Protein AF-X1PV02-F1 (afdb_monomer)

Sequence (60 aa):
MSELPTYQYDGAISSYLSAHHPAAGGGEEFPQTISLGFEKAQSLRYGENPHQKAAYYREA

Structure (mmCIF, N/CA/C/O backbone):
data_AF-X1PV02-F1
#
_entry.id   AF-X1PV02-F1
#
loop_
_atom_site.group_PDB
_atom_site.id
_atom_site.type_symbol
_atom_site.label_atom_id
_atom_site.label_alt_id
_atom_site.label_comp_id
_atom_site.label_asym_id
_atom_site.label_entity_id
_atom_site.label_seq_id
_atom_site.pdbx_PDB_ins_code
_atom_site.Cartn_x
_atom_site.Cartn_y
_atom_site.Cartn_z
_atom_site.occupancy
_atom_site.B_iso_or_equiv
_atom_site.auth_seq_id
_atom_site.auth_comp_id
_atom_site.auth_asym_id
_atom_site.auth_atom_id
_atom_site.pdbx_PDB_model_num
ATOM 1 N N . MET A 1 1 ? -18.951 8.183 -15.608 1.00 45.97 1 MET A N 1
ATOM 2 C CA . MET A 1 1 ? -17.588 7.615 -15.597 1.00 45.97 1 MET A CA 1
ATOM 3 C C . MET A 1 1 ? -16.889 8.221 -14.400 1.00 45.97 1 MET A C 1
ATOM 5 O O . MET A 1 1 ? -16.784 9.436 -14.359 1.00 45.97 1 MET A O 1
ATOM 9 N N . SER A 1 2 ? -16.567 7.428 -13.378 1.00 57.88 2 SER A N 1
ATOM 10 C CA . SER A 1 2 ? -15.764 7.911 -12.251 1.00 57.88 2 SER A CA 1
ATOM 11 C C . SER A 1 2 ? -14.351 8.187 -12.756 1.00 57.88 2 SER A C 1
ATOM 13 O O . SER A 1 2 ? -13.743 7.305 -13.361 1.00 57.88 2 SER A O 1
ATOM 15 N N . GLU A 1 3 ? -13.854 9.405 -12.568 1.00 67.06 3 GLU A N 1
ATOM 16 C CA . GLU A 1 3 ? -12.477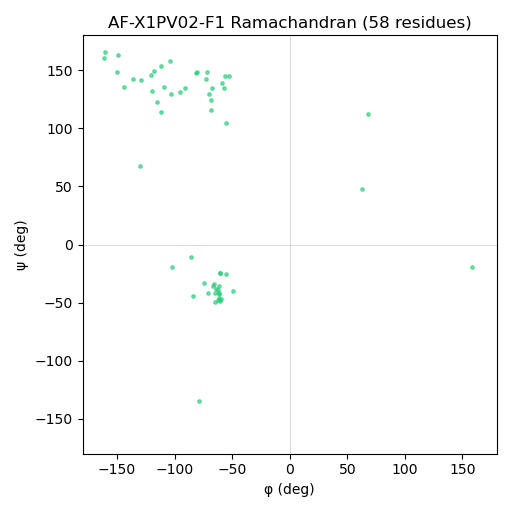 9.753 -12.915 1.00 67.06 3 GLU A CA 1
ATOM 17 C C . GLU A 1 3 ? -11.520 9.050 -11.945 1.00 67.06 3 GLU A C 1
ATOM 19 O O . GLU A 1 3 ? -11.717 9.085 -10.729 1.00 67.06 3 GLU A O 1
ATOM 24 N N . LEU A 1 4 ? -10.509 8.370 -12.488 1.00 66.56 4 LEU A N 1
ATOM 25 C CA . LEU A 1 4 ? -9.480 7.710 -11.691 1.00 66.56 4 LEU A CA 1
ATOM 26 C C . LEU A 1 4 ? -8.544 8.768 -11.078 1.00 66.56 4 LEU A C 1
ATOM 28 O O . LEU A 1 4 ? -8.200 9.741 -11.753 1.00 66.56 4 LEU A O 1
ATOM 32 N N . PRO A 1 5 ? -8.077 8.589 -9.831 1.00 78.38 5 PRO A N 1
ATOM 33 C CA . PRO A 1 5 ? -7.004 9.406 -9.277 1.00 78.38 5 PRO A CA 1
ATOM 34 C C . PRO A 1 5 ? -5.753 9.351 -10.164 1.00 78.38 5 PRO A C 1
ATOM 36 O O . PRO A 1 5 ? -5.420 8.289 -10.691 1.00 78.38 5 PRO A O 1
ATOM 39 N N . THR A 1 6 ? -5.009 10.458 -10.260 1.00 81.69 6 THR A N 1
ATOM 40 C CA . THR A 1 6 ? -3.813 10.587 -11.118 1.00 81.69 6 THR A CA 1
ATOM 41 C C . THR A 1 6 ? -2.826 9.426 -10.956 1.00 81.69 6 THR A C 1
ATOM 43 O O . THR A 1 6 ? -2.346 8.897 -11.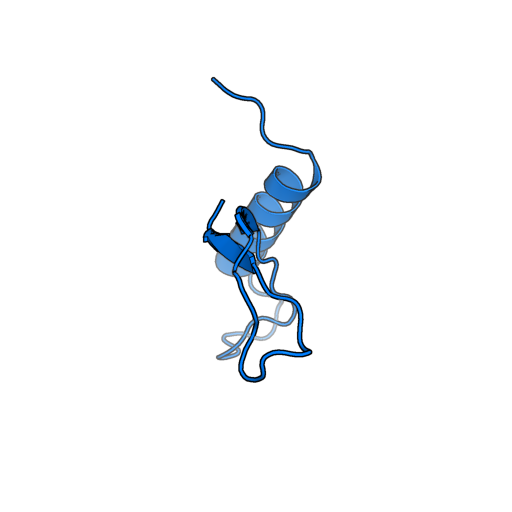948 1.00 81.69 6 THR A O 1
ATOM 46 N N . TYR A 1 7 ? -2.601 8.942 -9.727 1.00 81.75 7 TYR A N 1
ATOM 47 C CA . TYR A 1 7 ? -1.681 7.824 -9.481 1.00 81.75 7 TYR A CA 1
ATOM 48 C C . TYR A 1 7 ? -2.146 6.492 -10.098 1.00 81.75 7 TYR A C 1
ATOM 50 O O . TYR A 1 7 ? -1.310 5.696 -10.520 1.00 81.75 7 TYR A O 1
ATOM 58 N N . GLN A 1 8 ? -3.460 6.230 -10.144 1.00 84.25 8 GLN A N 1
ATOM 59 C CA . GLN A 1 8 ? -3.994 5.006 -10.752 1.00 84.25 8 GLN A CA 1
ATOM 60 C C . GLN A 1 8 ? -3.840 5.067 -12.269 1.00 84.25 8 GLN A C 1
ATOM 62 O O . GLN A 1 8 ? -3.446 4.089 -12.899 1.00 84.25 8 GLN A O 1
ATOM 67 N N . TYR A 1 9 ? -4.110 6.239 -12.843 1.00 85.69 9 TYR A N 1
ATOM 68 C CA . TYR A 1 9 ? -3.962 6.479 -14.270 1.00 85.69 9 TYR A CA 1
ATOM 69 C C . TYR A 1 9 ? -2.498 6.372 -14.725 1.00 85.69 9 TYR A C 1
ATOM 71 O O . TYR A 1 9 ? -2.196 5.624 -15.655 1.00 85.69 9 TYR A O 1
ATOM 79 N N . ASP A 1 10 ? -1.580 7.041 -14.025 1.00 87.75 10 ASP A N 1
ATOM 80 C CA . ASP A 1 10 ? -0.145 6.988 -14.323 1.00 87.75 10 ASP A CA 1
ATOM 81 C C . ASP A 1 10 ? 0.412 5.566 -14.154 1.00 87.75 10 ASP A C 1
ATOM 83 O O . ASP A 1 10 ? 1.200 5.101 -14.980 1.00 87.75 10 ASP A O 1
ATOM 87 N N . GLY A 1 11 ? -0.046 4.840 -13.126 1.00 87.25 11 GLY A N 1
ATOM 88 C CA . GLY A 1 11 ? 0.295 3.433 -12.918 1.00 87.25 11 GLY A CA 1
ATOM 89 C C . GLY A 1 11 ? -0.164 2.545 -14.076 1.00 87.25 11 GLY A C 1
ATOM 90 O O . GLY A 1 11 ? 0.629 1.761 -14.595 1.00 87.25 11 GLY A O 1
ATOM 91 N N . ALA A 1 12 ? -1.404 2.716 -14.544 1.00 87.06 12 ALA A N 1
ATOM 92 C CA . ALA A 1 12 ? -1.934 1.971 -15.684 1.00 87.06 12 ALA A CA 1
ATOM 93 C C . ALA A 1 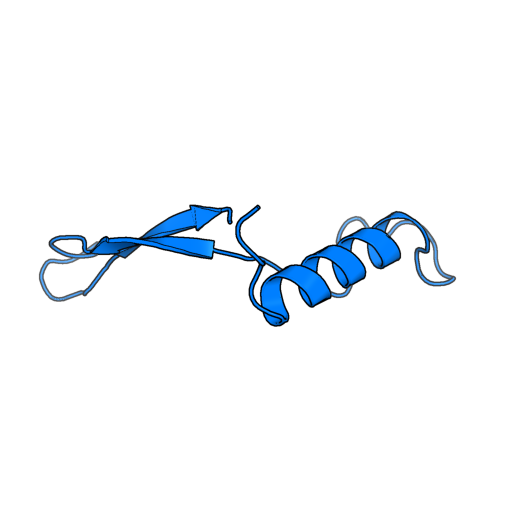12 ? -1.140 2.239 -16.975 1.00 87.06 12 ALA A C 1
ATOM 95 O O . ALA A 1 12 ? -0.827 1.300 -17.712 1.00 87.06 12 ALA A O 1
ATOM 96 N N . ILE A 1 13 ? -0.758 3.497 -17.229 1.00 87.88 13 ILE A N 1
ATOM 97 C CA . ILE A 1 13 ? 0.113 3.855 -18.358 1.00 87.88 13 ILE A CA 1
ATOM 98 C C . ILE A 1 13 ? 1.475 3.179 -18.219 1.00 87.88 13 ILE A C 1
ATOM 100 O O . ILE A 1 13 ? 1.952 2.574 -19.180 1.00 87.88 13 ILE A O 1
ATOM 104 N N . SER A 1 14 ? 2.098 3.257 -17.040 1.00 85.88 14 SER A N 1
ATOM 105 C CA . SER A 1 14 ? 3.413 2.658 -16.811 1.00 85.88 14 SER A CA 1
ATOM 106 C C . SER A 1 14 ? 3.381 1.153 -17.059 1.00 85.88 14 SER A C 1
ATOM 108 O O . SER A 1 14 ? 4.228 0.643 -17.789 1.00 85.88 14 SER A O 1
ATOM 110 N N . SER A 1 15 ? 2.386 0.443 -16.520 1.00 85.62 15 SER A N 1
ATOM 111 C CA . SER A 1 15 ? 2.223 -0.996 -16.739 1.00 85.62 15 SER A CA 1
ATOM 112 C C . SER A 1 15 ? 1.995 -1.334 -18.213 1.00 85.62 15 SER A C 1
ATOM 114 O O . SER A 1 15 ? 2.607 -2.271 -18.728 1.00 85.62 15 SER A O 1
ATOM 116 N N . TYR A 1 16 ? 1.163 -0.557 -18.915 1.00 85.94 16 TYR A N 1
ATOM 117 C CA . TYR A 1 16 ? 0.919 -0.745 -20.344 1.00 85.94 16 TYR A CA 1
ATOM 118 C C . TYR A 1 16 ? 2.202 -0.586 -21.168 1.00 85.94 16 TYR A C 1
ATOM 120 O O . TYR A 1 16 ? 2.517 -1.449 -21.991 1.00 85.94 16 TYR A O 1
ATOM 128 N N . LEU A 1 17 ? 2.964 0.485 -20.929 1.00 84.94 17 LEU A N 1
ATOM 129 C CA . LEU A 1 17 ? 4.215 0.748 -21.636 1.00 84.94 17 LEU A CA 1
ATOM 130 C C . LEU A 1 17 ? 5.270 -0.315 -21.327 1.00 84.94 17 LEU A C 1
ATOM 132 O O . LEU A 1 17 ? 5.917 -0.792 -22.252 1.00 84.94 17 LEU A O 1
ATOM 136 N N . SER A 1 18 ? 5.401 -0.749 -20.071 1.00 80.31 18 SER A N 1
ATOM 137 C CA . SER A 1 18 ? 6.325 -1.826 -19.699 1.00 80.31 18 SER A CA 1
ATOM 138 C C . SER A 1 18 ? 5.995 -3.153 -20.391 1.00 80.31 18 SER A C 1
ATOM 140 O O . SER A 1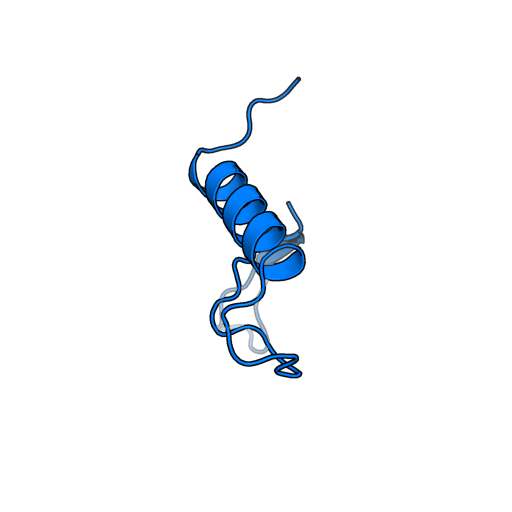 18 ? 6.913 -3.875 -20.773 1.00 80.31 18 SER A O 1
ATOM 142 N N . ALA A 1 19 ? 4.711 -3.465 -20.595 1.00 79.31 19 ALA A N 1
ATOM 143 C CA . ALA A 1 19 ? 4.286 -4.685 -21.281 1.00 79.31 19 ALA A CA 1
ATOM 144 C C . ALA A 1 19 ? 4.491 -4.637 -22.810 1.00 79.31 19 ALA A C 1
ATOM 146 O O . ALA A 1 19 ? 4.777 -5.667 -23.417 1.00 79.31 19 ALA A O 1
ATOM 147 N N . HIS A 1 20 ? 4.348 -3.464 -23.440 1.00 79.88 20 HIS A N 1
ATOM 148 C CA . HIS A 1 20 ? 4.368 -3.321 -24.908 1.00 79.88 20 HIS A CA 1
ATOM 149 C C . HIS A 1 20 ? 5.689 -2.777 -25.469 1.00 79.88 20 HIS A C 1
ATOM 151 O O . HIS A 1 20 ? 5.984 -2.958 -26.649 1.00 79.88 20 HIS A O 1
ATOM 157 N N . HIS A 1 21 ? 6.494 -2.132 -24.631 1.00 74.25 21 HIS A N 1
ATOM 158 C CA . HIS A 1 21 ? 7.815 -1.609 -24.962 1.00 74.25 21 HIS A CA 1
ATOM 159 C C . HIS A 1 21 ? 8.830 -2.076 -23.915 1.00 74.25 21 HIS A C 1
ATOM 161 O O . HIS A 1 21 ? 9.344 -1.260 -23.143 1.00 74.25 21 HIS A O 1
ATOM 167 N N . PRO A 1 22 ? 9.130 -3.388 -23.865 1.00 67.44 22 PRO A N 1
ATOM 168 C CA . PRO A 1 22 ? 10.184 -3.882 -22.996 1.00 67.4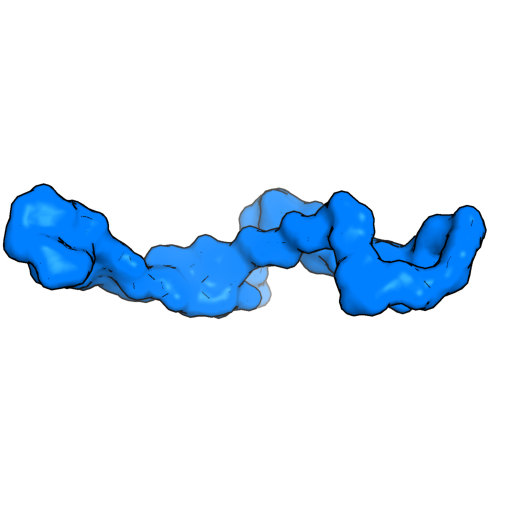4 22 PRO A CA 1
ATOM 169 C C . PRO A 1 22 ? 11.492 -3.162 -23.342 1.00 67.44 22 PRO A C 1
ATOM 171 O O . PRO A 1 22 ? 11.826 -2.987 -24.518 1.00 67.44 22 PRO A O 1
ATOM 174 N N . ALA A 1 23 ? 12.219 -2.71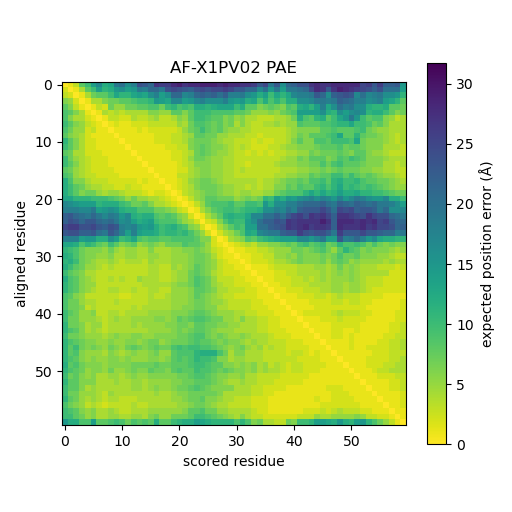8 -22.314 1.00 64.62 23 ALA A N 1
ATOM 175 C CA . ALA A 1 23 ? 13.522 -2.091 -22.494 1.00 64.62 23 ALA A CA 1
ATOM 176 C C . ALA A 1 23 ? 14.430 -2.996 -23.347 1.00 64.62 23 ALA A C 1
ATOM 178 O O . ALA A 1 23 ? 14.340 -4.227 -23.281 1.00 64.62 23 ALA A O 1
ATOM 179 N N . ALA A 1 24 ? 15.282 -2.382 -24.174 1.00 52.94 24 ALA A N 1
ATOM 180 C CA . ALA A 1 24 ? 16.217 -3.098 -25.037 1.00 52.94 24 ALA A CA 1
ATOM 181 C C . ALA A 1 24 ? 17.083 -4.041 -24.182 1.00 52.94 24 ALA A C 1
ATOM 183 O O . ALA A 1 24 ? 17.954 -3.587 -23.445 1.00 52.94 24 ALA A O 1
ATOM 184 N N . GLY A 1 25 ? 16.786 -5.342 -24.230 1.00 57.66 25 GLY A N 1
ATOM 185 C CA . GLY A 1 25 ? 17.311 -6.310 -23.264 1.00 57.66 25 GLY A CA 1
ATOM 186 C C . GLY A 1 25 ? 16.503 -7.601 -23.135 1.00 57.66 25 GLY A C 1
ATOM 187 O O . GLY A 1 25 ? 17.080 -8.597 -22.736 1.00 57.66 25 GLY A O 1
ATOM 188 N N . GLY A 1 26 ? 15.232 -7.617 -23.560 1.00 53.22 26 GLY A N 1
ATOM 189 C CA . GLY A 1 26 ? 14.467 -8.845 -23.815 1.00 53.22 26 GLY A CA 1
ATOM 190 C C . GLY A 1 26 ? 14.129 -9.693 -22.579 1.00 53.22 26 GLY A C 1
ATOM 191 O O . GLY A 1 26 ? 14.983 -10.362 -22.017 1.00 53.22 26 GLY A O 1
ATOM 192 N N . GLY A 1 27 ? 12.837 -9.761 -22.248 1.00 62.12 27 GLY A N 1
ATOM 193 C CA . GLY A 1 27 ? 12.248 -10.913 -21.555 1.00 62.12 27 GLY A CA 1
ATOM 194 C C . GLY A 1 27 ? 12.772 -11.212 -20.151 1.00 62.12 27 GLY A C 1
ATOM 195 O O . GLY A 1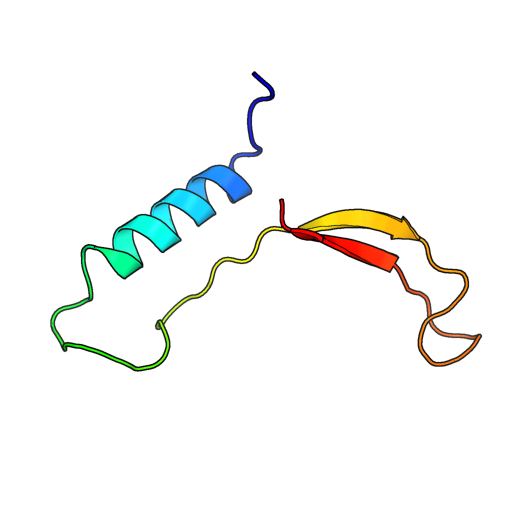 27 ? 13.065 -12.368 -19.856 1.00 62.12 27 GLY A O 1
ATOM 196 N N . GLU A 1 28 ? 12.871 -10.212 -19.277 1.00 67.25 28 GLU A N 1
ATOM 197 C CA . GLU A 1 28 ? 12.983 -10.508 -17.848 1.00 67.25 28 GLU A CA 1
ATOM 198 C C . GLU A 1 28 ? 11.669 -11.124 -17.346 1.00 67.25 28 GLU A C 1
ATOM 200 O O . GLU A 1 28 ? 10.583 -10.642 -17.671 1.00 67.25 28 GLU A O 1
ATOM 205 N N . GLU A 1 29 ? 11.765 -12.200 -16.560 1.00 76.44 29 GLU A N 1
ATOM 206 C CA . GLU A 1 29 ? 10.606 -12.903 -15.983 1.00 76.44 29 GLU A CA 1
ATOM 207 C C . GLU A 1 29 ? 9.774 -11.990 -15.064 1.00 76.44 29 GLU A C 1
ATOM 209 O O . GLU A 1 29 ? 8.569 -12.183 -14.904 1.00 76.44 29 GLU A O 1
ATOM 214 N N . PHE A 1 30 ? 10.406 -10.947 -14.518 1.00 78.19 30 PHE A N 1
ATOM 215 C CA . PHE A 1 30 ? 9.784 -9.942 -13.667 1.00 78.19 30 PHE A CA 1
ATOM 216 C C . PHE A 1 30 ? 10.115 -8.535 -14.175 1.00 78.19 30 PHE A C 1
ATOM 218 O O . PHE A 1 30 ? 11.242 -8.295 -14.605 1.00 78.19 30 PHE A O 1
ATOM 225 N N . PRO A 1 31 ? 9.166 -7.582 -14.118 1.00 76.88 31 PRO A N 1
ATOM 226 C CA . PRO A 1 31 ? 9.425 -6.221 -14.556 1.00 76.88 31 PRO A CA 1
ATOM 227 C C . PRO A 1 31 ? 10.350 -5.491 -13.574 1.00 76.88 31 PRO A C 1
ATOM 229 O O . PRO A 1 31 ? 10.257 -5.661 -12.360 1.00 76.88 31 PRO A O 1
ATOM 232 N N . GLN A 1 32 ? 11.162 -4.576 -14.102 1.00 79.31 32 GLN A N 1
ATOM 233 C CA . GLN A 1 32 ? 12.009 -3.671 -13.311 1.00 79.31 32 GLN A CA 1
ATOM 234 C C . GLN A 1 32 ? 11.208 -2.759 -12.365 1.00 79.31 32 GLN A C 1
ATOM 236 O O . GLN A 1 32 ? 11.724 -2.264 -11.365 1.00 79.31 32 GLN A O 1
ATOM 241 N N . THR A 1 33 ? 9.940 -2.488 -12.674 1.00 81.56 33 THR A N 1
ATOM 242 C CA . THR A 1 33 ? 9.039 -1.702 -11.824 1.00 81.56 33 THR A CA 1
ATOM 243 C C . THR A 1 33 ? 7.629 -2.269 -11.909 1.00 81.56 33 THR A C 1
ATOM 245 O O . THR A 1 33 ? 7.145 -2.573 -12.998 1.00 81.56 33 THR A O 1
ATOM 248 N N . ILE A 1 34 ? 6.965 -2.392 -10.758 1.00 85.44 34 ILE A N 1
ATOM 249 C CA . ILE A 1 34 ? 5.566 -2.809 -10.650 1.00 85.44 34 ILE A CA 1
ATOM 250 C C . ILE A 1 34 ? 4.748 -1.703 -9.979 1.00 85.44 34 ILE A C 1
ATOM 252 O O . ILE A 1 34 ? 5.136 -1.166 -8.941 1.00 85.44 34 ILE A O 1
ATOM 256 N N . SER A 1 35 ? 3.608 -1.363 -10.578 1.00 86.69 35 SER A N 1
ATOM 257 C CA . SER A 1 35 ? 2.640 -0.413 -10.029 1.00 86.69 35 SER A CA 1
ATOM 258 C C . SER A 1 35 ? 1.378 -1.172 -9.640 1.00 86.69 35 SER A C 1
ATOM 260 O O . SER A 1 35 ? 0.705 -1.727 -10.5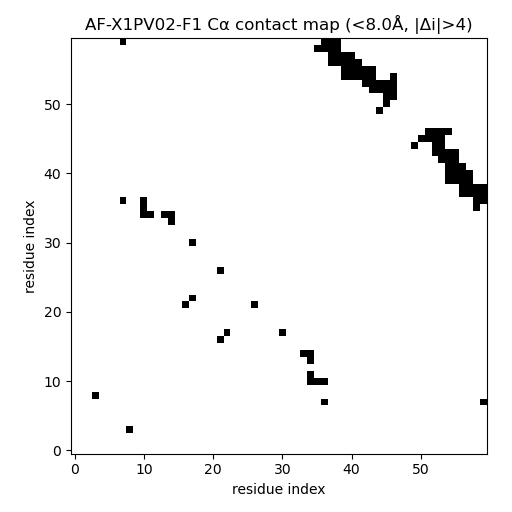02 1.00 86.69 35 SER A O 1
ATOM 262 N N . LEU A 1 36 ? 1.071 -1.220 -8.341 1.00 88.25 36 LEU A N 1
ATOM 263 C CA . LEU A 1 36 ? -0.114 -1.896 -7.808 1.00 88.25 36 LEU A CA 1
ATOM 264 C C . LEU A 1 36 ? -1.054 -0.869 -7.172 1.00 88.25 36 LEU A C 1
ATOM 266 O O . LEU A 1 36 ? -0.656 -0.134 -6.267 1.00 88.25 36 LEU A O 1
ATOM 270 N N . GLY A 1 37 ? -2.294 -0.819 -7.655 1.00 89.31 37 GLY A N 1
ATOM 271 C CA . GLY A 1 37 ? -3.352 0.041 -7.133 1.00 89.31 37 GLY A CA 1
ATOM 272 C C . GLY A 1 37 ? -4.337 -0.757 -6.288 1.00 89.31 37 GLY A C 1
ATOM 273 O O . GLY A 1 37 ? -4.846 -1.783 -6.732 1.00 89.31 37 GLY A O 1
ATOM 274 N N . PHE A 1 38 ? -4.621 -0.275 -5.079 1.00 92.19 38 PHE A N 1
ATOM 275 C CA . PHE A 1 38 ? -5.586 -0.910 -4.191 1.00 92.19 38 PHE A CA 1
ATOM 276 C C . PHE A 1 38 ? -6.504 0.112 -3.530 1.00 92.19 38 PHE A C 1
ATOM 278 O O . PHE A 1 38 ? -6.064 1.171 -3.078 1.00 92.19 38 PHE A O 1
ATOM 285 N N . GLU A 1 39 ? -7.770 -0.258 -3.373 1.00 93.06 39 GLU A N 1
ATOM 286 C CA . GLU A 1 39 ? -8.758 0.512 -2.627 1.00 93.06 39 GLU A CA 1
ATOM 287 C C . GLU A 1 39 ? -9.114 -0.188 -1.319 1.00 93.06 39 GLU A C 1
ATOM 289 O O . GLU A 1 39 ? -9.354 -1.399 -1.279 1.00 93.06 39 GLU A O 1
ATOM 294 N N . LYS A 1 40 ? -9.181 0.574 -0.222 1.00 95.69 40 LYS A N 1
ATOM 295 C CA . LYS A 1 40 ? -9.605 0.028 1.069 1.00 95.69 40 LYS A CA 1
ATOM 296 C C . LYS A 1 40 ? -11.086 -0.334 1.004 1.00 95.69 40 LYS A C 1
ATOM 298 O O . LYS A 1 40 ? -11.932 0.551 0.928 1.00 95.69 40 LYS A O 1
ATOM 303 N N . ALA A 1 41 ? -11.396 -1.618 1.129 1.00 96.88 41 ALA A N 1
ATOM 304 C CA . ALA A 1 41 ? -12.770 -2.099 1.178 1.00 96.88 41 ALA A CA 1
ATOM 305 C C . ALA A 1 41 ? -13.350 -1.998 2.598 1.00 96.88 41 ALA A C 1
ATOM 307 O O . ALA A 1 41 ? -14.470 -1.530 2.777 1.00 96.88 41 ALA A O 1
ATOM 308 N N . GLN A 1 42 ? -12.588 -2.402 3.623 1.00 97.75 42 GLN A N 1
ATOM 309 C CA . GLN A 1 42 ? -13.020 -2.300 5.023 1.00 97.75 42 GLN A CA 1
ATOM 310 C C . GLN A 1 42 ? -11.857 -2.382 6.020 1.00 97.75 42 GLN A C 1
ATOM 312 O O . GLN A 1 42 ? -10.773 -2.874 5.709 1.00 97.75 42 GLN A O 1
ATOM 317 N N . SER A 1 43 ? -12.080 -1.913 7.249 1.00 98.19 43 SER A N 1
ATOM 318 C CA . SER A 1 43 ? -11.187 -2.191 8.385 1.00 98.19 43 SER A CA 1
ATOM 319 C C . SER A 1 43 ? -11.492 -3.573 8.972 1.00 98.19 43 SER A C 1
ATOM 321 O O . SER A 1 43 ? -12.647 -3.988 8.986 1.00 98.19 43 SER A O 1
ATOM 323 N N . LEU A 1 44 ? -10.480 -4.260 9.499 1.00 97.94 44 LEU A N 1
ATOM 324 C CA . LEU A 1 44 ? -10.639 -5.542 10.189 1.00 97.94 44 LEU A CA 1
ATOM 325 C C . LEU A 1 44 ? -10.524 -5.357 11.704 1.00 97.94 44 LEU A C 1
ATOM 327 O O . LEU A 1 44 ? -9.950 -4.378 12.184 1.00 97.94 44 LEU A O 1
ATOM 331 N N . ARG A 1 45 ? -11.079 -6.308 12.464 1.00 97.62 45 ARG A N 1
ATOM 332 C CA . ARG A 1 45 ? -11.091 -6.258 13.934 1.00 97.62 45 ARG A CA 1
ATOM 333 C C . ARG A 1 45 ? -9.680 -6.315 14.527 1.00 97.62 45 ARG A C 1
ATOM 335 O O . ARG A 1 45 ? -9.411 -5.634 15.511 1.00 97.62 45 ARG A O 1
ATOM 342 N N . TYR A 1 46 ? -8.813 -7.117 13.925 1.00 98.19 46 TYR A N 1
ATOM 343 C CA . TYR A 1 46 ? -7.390 -7.247 14.224 1.00 98.19 46 TYR A CA 1
ATOM 344 C C . TYR A 1 46 ? -6.681 -7.884 13.017 1.00 98.19 46 TYR A C 1
ATOM 346 O O . TYR A 1 46 ? -7.349 -8.380 12.107 1.00 98.19 46 TYR A O 1
ATOM 354 N N . GLY A 1 47 ? -5.348 -7.806 12.988 1.00 97.62 47 GLY A N 1
ATOM 355 C CA . GLY A 1 47 ? -4.495 -8.535 12.042 1.00 97.62 47 GLY A CA 1
ATOM 356 C C . GLY A 1 47 ? -4.319 -9.993 12.455 1.00 97.62 47 GLY A C 1
ATOM 357 O O . GLY A 1 47 ? -5.275 -10.638 12.857 1.00 97.62 47 GLY A O 1
ATOM 358 N N . GLU A 1 48 ? -3.097 -10.513 12.412 1.00 97.81 48 GLU A N 1
ATOM 359 C CA . GLU A 1 48 ? -2.828 -11.872 12.905 1.00 97.81 48 GLU A CA 1
ATOM 360 C C . GLU A 1 48 ? -3.026 -11.969 14.429 1.00 97.81 48 GLU A C 1
ATOM 362 O O . GLU A 1 48 ? -3.544 -12.957 14.944 1.00 97.81 48 GLU A O 1
ATOM 367 N N . ASN A 1 49 ? -2.671 -10.908 15.166 1.00 97.94 49 ASN A N 1
ATOM 368 C CA . ASN A 1 49 ? -2.797 -10.845 16.623 1.00 97.94 49 ASN A CA 1
ATOM 369 C C . ASN A 1 49 ? -3.758 -9.729 17.074 1.00 97.94 49 ASN A C 1
ATOM 371 O O . ASN A 1 49 ? -3.773 -8.666 16.452 1.00 97.94 49 ASN A O 1
ATOM 375 N N . PRO A 1 50 ? -4.475 -9.872 18.213 1.00 97.44 50 PRO A N 1
ATOM 376 C CA . PRO A 1 50 ? -5.466 -8.890 18.682 1.00 97.44 50 PRO A CA 1
ATOM 377 C C . PRO A 1 50 ? -4.963 -7.449 18.860 1.00 97.44 50 PRO A C 1
ATOM 379 O O . PRO A 1 50 ? -5.751 -6.510 18.808 1.00 97.44 50 PRO A O 1
ATOM 382 N N . HIS A 1 51 ? -3.662 -7.264 19.088 1.00 97.81 51 HIS A N 1
ATOM 383 C CA . HIS A 1 51 ? -3.047 -5.944 19.247 1.00 97.81 51 HIS A CA 1
ATOM 384 C C . HIS A 1 51 ? -2.641 -5.296 17.907 1.00 97.81 51 HIS A C 1
ATOM 386 O O . HIS A 1 51 ? -2.284 -4.118 17.880 1.00 97.81 51 HIS A O 1
ATOM 392 N N . GLN A 1 52 ? -2.672 -6.041 16.798 1.00 98.44 52 GLN A N 1
ATOM 393 C CA . GLN A 1 52 ? -2.304 -5.561 15.466 1.00 98.44 52 GLN A CA 1
ATOM 394 C C . GLN A 1 52 ? -3.535 -5.018 14.737 1.00 98.44 52 GLN A C 1
ATOM 396 O O . GLN A 1 52 ? -4.586 -5.654 14.706 1.00 98.44 52 GLN A O 1
ATOM 401 N N . LYS A 1 53 ? -3.403 -3.848 14.107 1.00 98.19 53 LYS A N 1
ATOM 402 C CA . LYS A 1 53 ? -4.447 -3.274 13.244 1.00 98.19 53 LYS A CA 1
ATOM 403 C C . LYS A 1 53 ? -4.397 -3.917 11.858 1.00 98.19 53 LYS A C 1
ATOM 405 O O . LYS A 1 53 ? -3.311 -4.229 11.380 1.00 98.19 53 LYS A O 1
ATOM 410 N N . ALA A 1 54 ? -5.547 -4.047 11.195 1.00 97.94 54 ALA A N 1
ATOM 411 C CA . ALA A 1 54 ? -5.614 -4.556 9.826 1.00 97.94 54 ALA A CA 1
ATOM 412 C C . ALA A 1 54 ? -6.778 -3.965 9.017 1.00 97.94 54 ALA A C 1
ATOM 414 O O . ALA A 1 54 ? -7.718 -3.375 9.558 1.00 97.94 54 ALA A O 1
ATOM 415 N N . ALA A 1 55 ? -6.694 -4.114 7.697 1.00 98.12 55 ALA A N 1
ATOM 416 C CA . ALA A 1 55 ? -7.705 -3.697 6.736 1.00 98.12 55 ALA A CA 1
ATOM 417 C C . ALA A 1 55 ? -7.671 -4.612 5.505 1.00 98.12 55 ALA A C 1
ATOM 419 O O . ALA A 1 55 ? -6.611 -5.113 5.137 1.00 98.12 55 ALA A O 1
ATOM 420 N N . TYR A 1 56 ? -8.832 -4.805 4.883 1.00 97.06 56 TYR A N 1
ATOM 421 C CA . TYR A 1 56 ? -8.977 -5.514 3.618 1.00 97.06 56 TYR A CA 1
ATOM 422 C C . TYR A 1 56 ? -8.994 -4.507 2.467 1.00 97.06 56 TYR A C 1
ATOM 424 O O . TYR A 1 56 ? -9.728 -3.512 2.513 1.00 97.06 56 TYR A O 1
ATOM 432 N N . TYR A 1 57 ? -8.188 -4.786 1.448 1.00 96.62 57 TYR A N 1
ATOM 433 C CA . TYR A 1 57 ? -8.063 -3.993 0.235 1.00 96.62 57 TYR A CA 1
ATOM 434 C C . TYR A 1 57 ? -8.426 -4.849 -0.981 1.00 96.62 57 TYR A C 1
ATOM 436 O O . TYR A 1 57 ? -8.155 -6.049 -0.992 1.00 96.62 57 TYR A O 1
ATOM 444 N N . ARG A 1 58 ? -9.037 -4.225 -1.987 1.00 95.25 58 ARG A N 1
ATOM 445 C CA . ARG A 1 58 ? -9.321 -4.824 -3.299 1.00 95.25 58 ARG A CA 1
ATOM 446 C C . ARG A 1 58 ? -8.464 -4.150 -4.364 1.00 95.25 58 ARG A C 1
ATOM 448 O O . ARG A 1 58 ? -8.095 -2.991 -4.180 1.00 95.25 58 ARG A O 1
ATOM 455 N N . GLU A 1 59 ? -8.167 -4.859 -5.446 1.00 90.06 59 GLU A N 1
ATOM 456 C CA . GLU A 1 59 ? -7.596 -4.230 -6.643 1.00 90.06 59 GLU A CA 1
ATOM 457 C C . GLU A 1 59 ? -8.556 -3.147 -7.154 1.00 90.06 59 GLU A C 1
ATOM 459 O O . GLU A 1 59 ? -9.780 -3.303 -7.051 1.00 90.06 59 GLU A O 1
ATOM 464 N N . ALA A 1 60 ? -7.974 -2.024 -7.575 1.00 80.31 60 ALA A N 1
ATOM 465 C CA . ALA A 1 60 ? -8.700 -0.856 -8.064 1.00 80.31 60 ALA A CA 1
ATOM 466 C C . ALA A 1 60 ? -9.202 -1.050 -9.503 1.00 80.31 60 ALA A C 1
ATOM 468 O O . ALA A 1 60 ? -8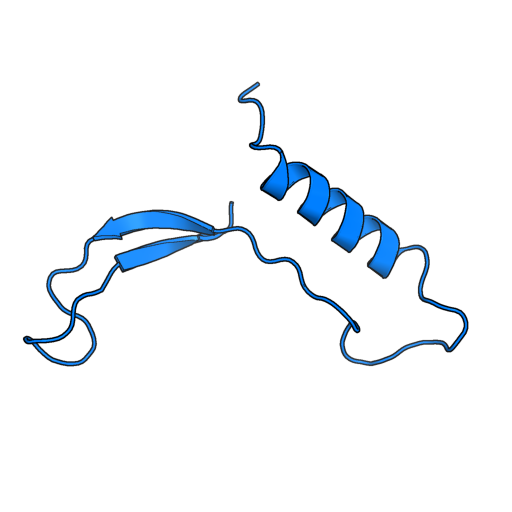.469 -1.680 -10.300 1.00 80.31 60 ALA A O 1
#

Radius of gyration: 16.58 Å; Cα contacts (8 Å, |Δi|>4): 54; chains: 1; bounding box: 35×24×44 Å

Foldseek 3Di:
DDDDDPLVVVQVVVVVCCVPPPPPPDDDVDTPDHRFDKDFPFWDCADPDNVHTGTDIDGD

pLDDT: mean 83.85, std 13.47, range [45.97, 98.44]

Secondary structure (DSSP, 8-state):
-PPPPHHHHHHHHHHHHHHHS--TT---SS-S-----EEEEEEES-SSSTTS-EEEEEE-

Mean predicted aligned error: 6.96 Å

InterPro domains:
  IPR002695 Bifunctional purine biosynthesis protein PurH-like [PF01808] (6-59)
  IPR016193 Cytidine deaminase-like [SSF53927] (35-59)
  IPR024051 AICAR transformylase, duplicated domain superfamily [G3DSA:3.40.140.20] (36-60)

Solvent-accessible surface area (backbone atoms only — not comparable to full-atom values): 4020 Å² total; per-residue (Å²): 132,85,82,73,57,68,70,56,51,53,32,52,50,51,54,51,45,52,73,76,54,62,64,96,78,70,86,67,96,62,75,97,72,85,73,86,57,70,40,81,73,45,80,43,94,34,43,97,45,84,91,36,82,36,65,46,67,40,79,105

Nearest PDB structures (foldseek):
  4a1o-assembly1_A  TM=9.138E-01  e=1.462E-03  Mycobacterium tuberculosis H37Rv
  4a1o-assembly1_B  TM=9.041E-01  e=2.032E-03  Mycobacterium tuberculosis H37Rv
  4ehi-assembly2_B-2  TM=8.009E-01  e=7.582E-03  Campylobacter jejuni subsp. jejuni NCTC 11168 = ATCC 700819
  4ehi-assembly2_A  TM=7.799E-01  e=7.099E-03  Campylobacter jejuni subsp. jejuni NCTC 11168 = ATCC 700819

Organism: NCBI:txid412755